Protein AF-A0A7J5XWQ3-F1 (afdb_monomer_lite)

Structure (mmCIF, N/CA/C/O backbone):
data_AF-A0A7J5XWQ3-F1
#
_entry.id   AF-A0A7J5XWQ3-F1
#
loop_
_atom_site.group_PDB
_atom_site.id
_atom_site.type_symbol
_atom_site.label_atom_id
_atom_site.label_alt_id
_atom_site.label_comp_id
_atom_site.label_asym_id
_atom_site.label_entity_id
_atom_site.label_seq_id
_atom_site.pdbx_PDB_ins_code
_atom_site.Cartn_x
_atom_site.Cartn_y
_atom_site.Cartn_z
_atom_site.occupancy
_atom_site.B_iso_or_equiv
_atom_site.auth_seq_id
_atom_site.auth_comp_id
_atom_site.auth_asym_id
_atom_site.auth_atom_id
_atom_site.pdbx_PDB_model_num
ATOM 1 N N . MET A 1 1 ? 15.529 -18.561 -17.606 1.00 47.56 1 MET A N 1
ATOM 2 C CA . MET A 1 1 ? 15.057 -17.155 -17.599 1.00 47.56 1 MET A CA 1
ATOM 3 C C . MET A 1 1 ? 16.230 -16.195 -17.374 1.00 47.56 1 MET A C 1
ATOM 5 O O . MET A 1 1 ? 16.588 -15.946 -16.232 1.00 47.56 1 MET A O 1
ATOM 9 N N . LYS A 1 2 ? 16.871 -15.687 -18.437 1.00 44.12 2 LYS A N 1
ATOM 10 C CA . LYS A 1 2 ? 17.982 -14.707 -18.340 1.00 44.12 2 LYS A CA 1
ATOM 11 C C . LYS A 1 2 ? 17.502 -13.256 -18.480 1.00 44.12 2 LYS A C 1
ATOM 13 O O . LYS A 1 2 ? 18.036 -12.377 -17.813 1.00 44.12 2 LYS A O 1
ATOM 18 N N . VAL A 1 3 ? 16.435 -13.048 -19.255 1.00 49.69 3 VAL A N 1
ATOM 19 C CA . VAL A 1 3 ? 15.806 -11.738 -19.489 1.00 49.69 3 VAL A CA 1
ATOM 20 C C . VAL A 1 3 ? 15.327 -11.111 -18.183 1.00 49.69 3 VAL A C 1
ATOM 22 O O . VAL A 1 3 ? 15.718 -9.996 -17.883 1.00 49.69 3 VAL A O 1
ATOM 25 N N . TRP A 1 4 ? 14.604 -11.854 -17.336 1.00 45.53 4 TRP A N 1
ATOM 26 C CA . TRP A 1 4 ? 14.169 -11.353 -16.027 1.00 45.53 4 TRP A CA 1
ATOM 27 C C . TRP A 1 4 ? 15.344 -10.924 -15.143 1.00 45.53 4 TRP A C 1
ATOM 29 O O . TRP A 1 4 ? 15.285 -9.873 -14.531 1.00 45.53 4 TRP A O 1
ATOM 39 N N . VAL A 1 5 ? 16.444 -11.680 -15.090 1.00 49.69 5 VAL A N 1
ATOM 40 C CA . VAL A 1 5 ? 17.614 -11.310 -14.269 1.00 49.69 5 VAL A CA 1
ATOM 41 C C . VAL A 1 5 ? 18.316 -10.059 -14.806 1.00 49.69 5 VAL A C 1
ATOM 43 O O . VAL A 1 5 ? 18.787 -9.246 -14.014 1.00 49.69 5 VAL A O 1
ATOM 46 N N . GLN A 1 6 ? 18.363 -9.874 -16.126 1.00 51.00 6 GLN A N 1
ATOM 47 C CA . GLN A 1 6 ? 18.891 -8.650 -16.734 1.00 51.00 6 GLN A CA 1
ATOM 48 C C . GLN A 1 6 ? 17.954 -7.459 -16.509 1.00 51.00 6 GLN A C 1
ATOM 50 O O . GLN A 1 6 ? 18.413 -6.413 -16.073 1.00 51.00 6 GLN A O 1
ATOM 55 N N . PHE A 1 7 ? 16.643 -7.649 -16.651 1.00 53.22 7 PHE A N 1
ATOM 56 C CA . PHE A 1 7 ? 15.620 -6.641 -16.364 1.00 53.22 7 PHE A CA 1
ATOM 57 C C . PHE A 1 7 ? 15.732 -6.103 -14.928 1.00 53.22 7 PHE A C 1
ATOM 59 O O . PHE A 1 7 ? 15.752 -4.901 -14.676 1.00 53.2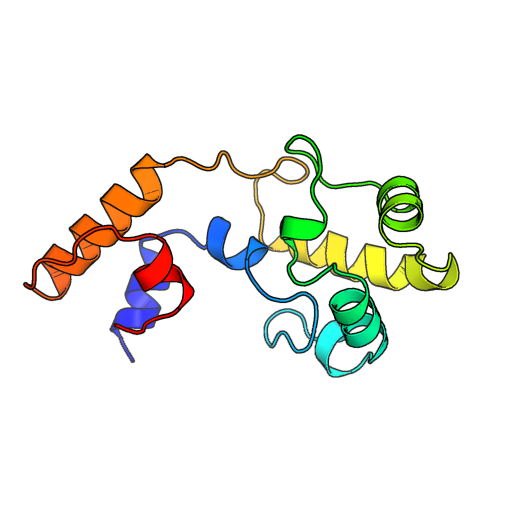2 7 PHE A O 1
ATOM 66 N N . ARG A 1 8 ? 15.929 -7.023 -13.981 1.00 53.44 8 ARG A N 1
ATOM 67 C CA . ARG A 1 8 ? 16.155 -6.753 -12.556 1.00 53.44 8 ARG A CA 1
ATOM 68 C C . ARG A 1 8 ? 17.425 -5.954 -12.267 1.00 53.44 8 ARG A C 1
ATOM 70 O O . ARG A 1 8 ? 17.452 -5.184 -11.312 1.00 53.44 8 ARG A O 1
ATOM 77 N N . ARG A 1 9 ? 18.480 -6.178 -13.055 1.00 52.12 9 ARG A N 1
ATOM 78 C CA . ARG A 1 9 ? 19.777 -5.501 -12.911 1.00 52.12 9 ARG A CA 1
ATOM 79 C C . ARG A 1 9 ? 19.788 -4.125 -13.574 1.00 52.12 9 ARG A C 1
ATOM 81 O O . ARG A 1 9 ? 20.445 -3.237 -13.047 1.00 52.12 9 ARG A O 1
ATOM 88 N N . SER A 1 10 ? 19.066 -3.951 -14.679 1.00 48.69 10 SER A N 1
ATOM 89 C CA . SER A 1 10 ? 19.098 -2.721 -15.476 1.00 48.69 10 SER A CA 1
ATOM 90 C C . SER A 1 10 ? 18.120 -1.641 -14.999 1.00 48.69 10 SER A C 1
ATOM 92 O O . SER A 1 10 ? 18.444 -0.466 -15.108 1.00 48.69 10 SER A O 1
ATOM 94 N N . PHE A 1 11 ? 16.957 -2.005 -14.439 1.00 52.22 11 PHE A N 1
ATOM 95 C CA . PHE A 1 11 ? 15.853 -1.048 -14.214 1.00 52.22 11 PHE A CA 1
ATOM 96 C C . PHE A 1 11 ? 15.519 -0.749 -12.756 1.00 52.22 11 PHE A C 1
ATOM 98 O O . PHE A 1 11 ? 14.529 -0.084 -12.474 1.00 52.22 11 PHE A O 1
ATOM 105 N N . GLY A 1 12 ? 16.338 -1.228 -11.817 1.00 53.72 12 GLY A N 1
ATOM 106 C CA . GLY A 1 12 ? 16.319 -0.752 -10.437 1.00 53.72 12 GLY A CA 1
ATOM 107 C C . GLY A 1 12 ? 14.935 -0.701 -9.788 1.00 53.72 12 GLY A C 1
ATOM 108 O O . GLY A 1 12 ? 14.620 0.337 -9.243 1.00 53.72 12 GLY A O 1
ATOM 109 N N . TYR A 1 13 ? 14.147 -1.781 -9.872 1.00 55.00 13 TYR A N 1
ATOM 110 C CA . TYR A 1 13 ? 13.092 -2.299 -8.968 1.00 55.00 13 TYR A CA 1
ATOM 111 C C . TYR A 1 13 ? 12.149 -1.414 -8.122 1.00 55.00 13 TYR A C 1
ATOM 113 O O . TYR A 1 13 ? 11.263 -1.965 -7.466 1.00 55.00 13 TYR A O 1
ATOM 121 N N . LYS A 1 14 ? 12.303 -0.098 -8.074 1.00 56.88 14 LYS A N 1
ATOM 122 C CA . LYS A 1 14 ? 11.713 0.754 -7.039 1.00 56.88 14 LYS A CA 1
ATOM 123 C C . LYS A 1 14 ? 10.214 0.926 -7.257 1.00 56.88 14 LYS A C 1
ATOM 125 O O . LYS A 1 14 ? 9.449 0.746 -6.314 1.00 56.88 14 LYS A O 1
ATOM 130 N N . ASP A 1 15 ? 9.804 1.128 -8.506 1.00 56.38 15 ASP A N 1
ATOM 131 C CA . ASP A 1 15 ? 8.392 1.320 -8.848 1.00 56.38 15 ASP A CA 1
ATOM 132 C C . ASP A 1 15 ? 7.607 0.005 -8.792 1.00 56.38 15 ASP A C 1
ATOM 134 O O . ASP A 1 15 ? 6.506 -0.052 -8.246 1.00 56.38 15 ASP A O 1
ATOM 138 N N . PHE A 1 16 ? 8.208 -1.100 -9.243 1.00 64.81 16 PHE A N 1
ATOM 139 C CA . PHE A 1 16 ? 7.561 -2.416 -9.205 1.00 64.81 16 PHE A CA 1
ATOM 140 C C . PHE A 1 16 ? 7.351 -2.948 -7.784 1.00 64.81 16 PHE A C 1
ATOM 142 O O . PHE A 1 16 ? 6.401 -3.692 -7.545 1.00 64.81 16 PHE A O 1
ATOM 149 N N . ALA A 1 17 ? 8.215 -2.584 -6.829 1.00 70.88 17 ALA A N 1
ATOM 150 C CA . ALA A 1 17 ? 8.040 -2.992 -5.439 1.00 70.88 17 ALA A CA 1
ATOM 151 C C . ALA A 1 17 ? 6.792 -2.349 -4.811 1.00 70.88 17 ALA A C 1
ATOM 153 O O . ALA A 1 17 ? 6.078 -3.015 -4.060 1.00 70.88 17 ALA A O 1
ATOM 154 N N . LEU A 1 18 ? 6.484 -1.096 -5.162 1.00 81.94 18 LEU A N 1
ATOM 155 C CA . LEU A 1 18 ? 5.283 -0.407 -4.682 1.00 81.94 18 LEU A CA 1
ATOM 156 C C . LEU A 1 18 ? 4.001 -0.922 -5.338 1.00 81.94 18 LEU A C 1
ATOM 158 O O . LEU A 1 18 ? 2.980 -1.020 -4.663 1.00 81.94 18 LEU A O 1
ATOM 162 N N . LEU A 1 19 ? 4.067 -1.308 -6.613 1.00 82.31 19 LEU A N 1
ATOM 163 C CA . LEU A 1 19 ? 2.945 -1.930 -7.325 1.00 82.31 19 LEU A CA 1
ATOM 164 C C . LEU A 1 19 ? 2.717 -3.397 -6.927 1.00 82.31 19 LEU A C 1
ATOM 166 O O . LEU A 1 19 ? 1.729 -4.012 -7.328 1.00 82.31 19 LEU A O 1
ATOM 170 N N . SER A 1 20 ? 3.623 -3.984 -6.141 1.00 84.75 20 SER A N 1
ATOM 171 C CA . SER A 1 20 ? 3.454 -5.351 -5.664 1.00 84.75 20 SER A CA 1
ATOM 172 C C . SER A 1 20 ? 2.292 -5.443 -4.662 1.00 84.75 20 SER A C 1
ATOM 174 O O . SER A 1 20 ? 2.054 -4.503 -3.893 1.00 84.75 20 SER A O 1
ATOM 176 N N . PRO A 1 21 ? 1.543 -6.561 -4.659 1.00 88.50 21 PRO A N 1
ATOM 177 C CA . PRO A 1 21 ? 0.348 -6.677 -3.839 1.00 88.50 21 PRO A CA 1
ATOM 178 C C . PRO A 1 21 ? 0.706 -6.690 -2.350 1.00 88.50 21 PRO A C 1
ATOM 180 O O . PRO A 1 21 ? 1.749 -7.222 -1.958 1.00 88.50 21 PRO A O 1
ATOM 183 N N . VAL A 1 22 ? -0.172 -6.150 -1.500 1.00 90.94 22 VAL A N 1
ATOM 184 C CA . VAL A 1 22 ? 0.006 -6.228 -0.036 1.00 90.94 22 VAL A CA 1
ATOM 185 C C . VAL A 1 22 ? -0.299 -7.633 0.502 1.00 90.94 22 VAL A C 1
ATOM 187 O O . VAL A 1 22 ? 0.149 -8.006 1.585 1.00 90.94 22 VAL A O 1
ATOM 190 N N . ALA A 1 23 ? -1.068 -8.414 -0.262 1.00 90.81 23 ALA A N 1
ATOM 191 C CA . ALA A 1 23 ? -1.567 -9.737 0.086 1.00 90.81 23 ALA A CA 1
ATOM 192 C C . ALA A 1 23 ? -0.965 -10.815 -0.833 1.00 90.81 23 ALA A C 1
ATOM 194 O O . ALA A 1 23 ? -0.719 -10.557 -2.010 1.00 90.81 23 ALA A O 1
ATOM 195 N N . SER A 1 24 ? -0.737 -12.033 -0.322 1.00 85.62 24 SER A N 1
ATOM 196 C CA . SER A 1 24 ? -0.170 -13.157 -1.098 1.00 85.62 24 SER A CA 1
ATOM 197 C C . SER A 1 24 ? 1.156 -12.851 -1.816 1.00 85.62 24 SER A C 1
ATOM 199 O O . SER A 1 24 ? 1.486 -13.465 -2.831 1.00 85.62 24 SER A O 1
ATOM 201 N N . ASN A 1 25 ? 1.953 -11.922 -1.294 1.00 85.31 25 ASN A N 1
ATOM 202 C CA . ASN A 1 25 ? 3.187 -11.489 -1.929 1.00 85.31 25 ASN A CA 1
ATOM 203 C C . ASN A 1 25 ? 4.361 -12.377 -1.504 1.00 85.31 25 ASN A C 1
ATOM 205 O O . ASN A 1 25 ? 4.700 -12.491 -0.326 1.00 85.31 25 ASN A O 1
ATOM 209 N N . HIS A 1 26 ? 5.018 -13.004 -2.478 1.00 83.88 26 HIS A N 1
ATOM 210 C CA . HIS A 1 26 ? 6.127 -13.921 -2.219 1.00 83.88 26 HIS A CA 1
ATOM 211 C C . HIS A 1 26 ? 7.397 -13.228 -1.694 1.00 83.88 26 HIS A C 1
ATOM 213 O O . HIS A 1 26 ? 8.230 -13.890 -1.076 1.00 83.88 26 HIS A O 1
ATOM 219 N N . LEU A 1 27 ? 7.555 -11.921 -1.928 1.00 82.56 27 LEU A N 1
ATOM 220 C CA . LEU A 1 27 ? 8.654 -11.107 -1.395 1.00 82.56 27 LEU A CA 1
ATOM 221 C C . LEU A 1 27 ? 8.334 -10.536 -0.008 1.00 82.56 27 LEU A C 1
ATOM 223 O O . LEU A 1 27 ? 9.251 -10.154 0.715 1.00 82.56 27 LEU A O 1
ATOM 227 N N . PHE A 1 28 ? 7.058 -10.517 0.380 1.00 88.62 28 PHE A N 1
ATOM 228 C CA . PHE A 1 28 ? 6.592 -10.094 1.697 1.00 88.62 28 PHE A CA 1
ATOM 229 C C . PHE A 1 28 ? 5.932 -11.274 2.422 1.00 88.62 28 PHE A C 1
ATOM 231 O O . PHE A 1 28 ? 4.709 -11.392 2.514 1.00 88.62 28 PHE A O 1
ATOM 238 N N . VAL A 1 29 ? 6.782 -12.155 2.961 1.00 88.25 29 VAL A N 1
ATOM 239 C CA . VAL A 1 29 ? 6.407 -13.414 3.636 1.00 88.25 29 VAL A CA 1
ATOM 240 C C . VAL A 1 29 ? 5.254 -13.278 4.648 1.00 88.25 29 VAL A C 1
ATOM 242 O O . VAL A 1 29 ? 4.390 -14.158 4.630 1.00 88.25 29 VAL A O 1
ATOM 245 N N . PRO A 1 30 ? 5.149 -12.210 5.474 1.00 90.12 30 PRO A N 1
ATOM 246 C CA . PRO A 1 30 ? 4.018 -12.052 6.393 1.00 90.12 30 PRO A CA 1
ATOM 247 C C . PRO A 1 30 ? 2.644 -12.139 5.711 1.00 90.12 30 PRO A C 1
ATOM 249 O O . PRO A 1 30 ? 1.738 -12.775 6.247 1.00 90.12 30 PRO A O 1
ATOM 252 N N . SER A 1 31 ? 2.504 -11.616 4.488 1.00 89.19 31 SER A N 1
ATOM 253 C CA . SER A 1 31 ? 1.237 -11.645 3.738 1.00 89.19 31 SER A CA 1
ATOM 254 C C . SER A 1 31 ? 0.772 -13.023 3.275 1.00 89.19 31 SER A C 1
ATOM 256 O O . SER A 1 31 ? -0.367 -13.166 2.830 1.00 89.19 31 SER A O 1
ATOM 258 N N . ARG A 1 32 ? 1.634 -14.043 3.357 1.00 87.06 32 ARG A N 1
ATOM 259 C CA . ARG A 1 32 ? 1.291 -15.426 2.997 1.00 87.06 32 ARG A CA 1
ATOM 260 C C . ARG A 1 32 ? 0.701 -16.214 4.157 1.00 87.06 32 ARG A C 1
ATOM 262 O O . ARG A 1 32 ? -0.009 -17.186 3.925 1.00 87.06 32 ARG A O 1
ATOM 269 N N . HIS A 1 33 ? 1.031 -15.827 5.383 1.00 86.81 33 HIS A N 1
ATOM 270 C CA . HIS A 1 33 ? 0.618 -16.541 6.591 1.00 86.81 33 HIS A CA 1
ATOM 271 C C . HIS A 1 33 ? -0.519 -15.832 7.320 1.00 86.81 33 HIS A C 1
ATOM 273 O O . HIS A 1 33 ? -1.274 -16.465 8.052 1.00 86.81 33 HIS A O 1
ATOM 279 N N . ASP A 1 34 ? -0.649 -14.526 7.111 1.00 90.94 34 ASP A N 1
ATOM 280 C CA . ASP A 1 34 ? -1.602 -13.694 7.817 1.00 90.94 34 ASP A CA 1
ATOM 281 C C . ASP A 1 34 ? -2.736 -13.258 6.884 1.00 90.94 34 ASP A C 1
ATOM 283 O O . ASP A 1 34 ? -2.583 -12.378 6.032 1.00 90.94 34 ASP A O 1
ATOM 287 N N . SER A 1 35 ? -3.896 -13.896 7.057 1.00 92.31 35 SER A N 1
ATOM 288 C CA . SER A 1 35 ? -5.104 -13.612 6.273 1.00 92.31 35 SER A CA 1
ATOM 289 C C . SER A 1 35 ? -5.596 -12.172 6.427 1.00 92.31 35 SER A C 1
ATOM 291 O O . SER A 1 35 ? -6.296 -11.678 5.547 1.00 92.31 35 SER A O 1
ATOM 293 N N . THR A 1 36 ? -5.162 -11.441 7.457 1.00 94.69 36 THR A N 1
ATOM 294 C CA . THR A 1 36 ? -5.504 -10.026 7.613 1.00 94.69 36 THR A CA 1
ATOM 295 C C . THR A 1 36 ? -5.004 -9.168 6.448 1.00 94.69 36 THR A C 1
ATOM 297 O O . THR A 1 36 ? -5.642 -8.173 6.114 1.00 94.69 36 THR A O 1
ATOM 300 N N . PHE A 1 37 ? -3.922 -9.548 5.758 1.00 94.75 37 PHE A N 1
ATOM 301 C CA . PHE A 1 37 ? -3.516 -8.832 4.542 1.00 94.75 37 PHE A CA 1
ATOM 302 C C . PHE A 1 37 ? -4.500 -9.048 3.378 1.00 94.75 37 PHE A C 1
ATOM 304 O O . PHE A 1 37 ? -4.664 -8.155 2.551 1.00 94.75 37 PHE A O 1
ATOM 311 N N . GLN A 1 38 ? -5.237 -10.166 3.347 1.00 94.88 38 GLN A N 1
ATOM 312 C CA . GLN A 1 38 ? -6.370 -10.336 2.424 1.00 94.88 38 GLN A CA 1
ATOM 313 C C . GLN A 1 38 ? -7.534 -9.415 2.792 1.00 94.88 38 GLN A C 1
ATOM 315 O O . GLN A 1 38 ? -8.212 -8.886 1.913 1.00 94.88 38 GLN A O 1
ATOM 320 N N . ASP A 1 39 ? -7.761 -9.173 4.083 1.00 95.12 39 ASP A N 1
ATOM 321 C CA . ASP A 1 39 ? -8.763 -8.200 4.531 1.00 95.12 39 ASP A CA 1
ATOM 322 C C . ASP A 1 39 ? -8.383 -6.781 4.114 1.00 95.12 39 ASP A C 1
ATOM 324 O O . ASP A 1 39 ? -9.242 -6.019 3.679 1.00 95.12 39 ASP A O 1
ATOM 328 N N . TRP A 1 40 ? -7.097 -6.437 4.200 1.00 96.50 40 TRP A N 1
ATOM 329 C CA . TRP A 1 40 ? -6.573 -5.159 3.714 1.00 96.50 40 TRP A CA 1
ATOM 330 C C . TRP A 1 40 ? -6.800 -5.000 2.211 1.00 96.50 40 TRP A C 1
ATOM 332 O O . TRP A 1 40 ? -7.328 -3.971 1.792 1.00 96.50 40 TRP A O 1
ATOM 342 N N . HIS A 1 41 ? -6.511 -6.043 1.427 1.00 94.56 41 HIS A N 1
ATOM 343 C CA . HIS A 1 41 ? -6.804 -6.071 -0.005 1.00 94.56 41 HIS A CA 1
ATOM 344 C C . HIS A 1 41 ? -8.295 -5.843 -0.285 1.00 94.56 41 HIS A C 1
ATOM 346 O O . HIS A 1 41 ? -8.655 -4.981 -1.082 1.00 94.56 41 HIS A O 1
ATOM 352 N N . ARG A 1 42 ? -9.184 -6.545 0.432 1.00 94.62 42 ARG A N 1
ATOM 353 C CA . ARG A 1 42 ? -10.645 -6.361 0.324 1.00 94.62 42 ARG A CA 1
ATOM 354 C C . ARG A 1 42 ? -11.122 -4.967 0.740 1.00 94.62 42 ARG A C 1
ATOM 356 O O . ARG A 1 42 ? -12.148 -4.511 0.249 1.00 94.62 42 ARG A O 1
ATOM 363 N N . LYS A 1 43 ? -10.390 -4.293 1.629 1.00 95.00 43 LYS A N 1
ATOM 364 C CA . LYS A 1 43 ? -10.651 -2.913 2.067 1.00 95.00 43 LYS A CA 1
ATOM 365 C C . LYS A 1 43 ? -10.087 -1.852 1.116 1.00 95.00 43 LYS A C 1
ATOM 367 O O . LYS A 1 43 ? -10.287 -0.670 1.374 1.00 95.00 43 LYS A O 1
ATOM 372 N N . GLY A 1 44 ? -9.412 -2.251 0.037 1.00 93.94 44 GLY A N 1
ATOM 373 C CA . GLY A 1 44 ? -8.867 -1.342 -0.974 1.00 93.94 44 GLY A CA 1
ATOM 374 C C . GLY A 1 44 ? -7.381 -1.018 -0.816 1.00 93.94 44 GLY A C 1
ATOM 375 O O . GLY A 1 44 ? -6.862 -0.227 -1.592 1.00 93.94 44 GLY A O 1
ATOM 376 N N . ILE A 1 45 ? -6.677 -1.634 0.140 1.00 95.94 45 ILE A N 1
ATOM 377 C CA . ILE A 1 45 ? -5.208 -1.597 0.197 1.00 95.94 45 ILE A CA 1
ATOM 378 C C . ILE A 1 45 ? -4.711 -2.768 -0.646 1.00 95.94 45 ILE A C 1
ATOM 380 O O . ILE A 1 45 ? -4.410 -3.836 -0.123 1.00 95.94 45 ILE A O 1
ATOM 3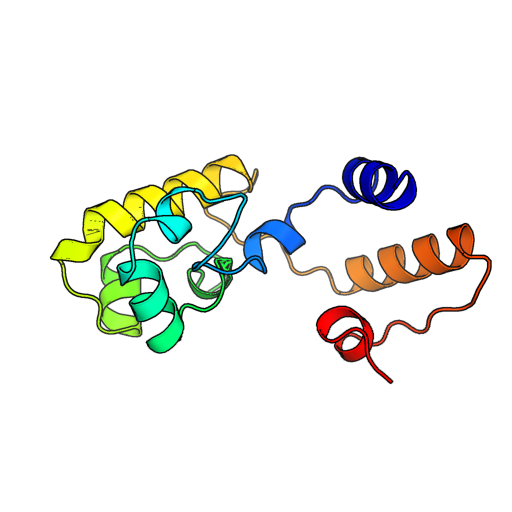84 N N . SER A 1 46 ? -4.721 -2.616 -1.964 1.00 91.50 46 SER A N 1
ATOM 385 C CA . SER A 1 46 ? -4.383 -3.700 -2.887 1.00 91.50 46 SER A CA 1
ATOM 386 C C . SER A 1 46 ? -2.871 -3.861 -3.056 1.00 91.50 46 SER A C 1
ATOM 388 O O . SER A 1 46 ? -2.359 -4.983 -3.098 1.00 91.50 46 SER A O 1
ATOM 390 N N . GLN A 1 47 ? -2.151 -2.740 -3.068 1.00 91.88 47 GLN A N 1
ATOM 391 C CA . GLN A 1 47 ? -0.717 -2.632 -3.322 1.00 91.88 47 GLN A CA 1
ATOM 392 C C . GLN A 1 47 ? -0.033 -1.784 -2.244 1.00 91.88 47 GLN A C 1
ATOM 394 O O . GLN A 1 47 ? -0.674 -0.999 -1.543 1.00 91.88 47 GLN A O 1
ATOM 399 N N . PHE A 1 48 ? 1.293 -1.888 -2.119 1.00 91.56 48 PHE A N 1
ATOM 400 C CA . PHE A 1 48 ? 2.043 -1.033 -1.186 1.00 91.56 48 PHE A CA 1
ATOM 401 C C . PHE A 1 48 ? 1.986 0.455 -1.559 1.00 91.56 48 PHE A C 1
ATOM 403 O O . PHE A 1 48 ? 2.093 1.305 -0.675 1.00 91.56 48 PHE A O 1
ATOM 410 N N . LYS A 1 49 ? 1.759 0.779 -2.837 1.00 89.94 49 LYS A N 1
ATOM 411 C CA . LYS A 1 49 ? 1.486 2.140 -3.314 1.00 89.94 49 LYS A CA 1
ATOM 412 C C . LYS A 1 49 ? 0.254 2.759 -2.644 1.00 89.94 49 LYS A C 1
ATOM 414 O O . LYS A 1 49 ? 0.279 3.936 -2.299 1.00 89.94 49 LYS A O 1
ATOM 419 N N . ASP A 1 50 ? -0.772 1.960 -2.346 1.00 93.81 50 ASP A N 1
ATOM 420 C CA . ASP A 1 50 ? -2.009 2.431 -1.703 1.00 93.81 50 ASP A CA 1
ATOM 421 C C . ASP A 1 50 ? -1.789 2.913 -0.256 1.00 93.81 50 ASP A C 1
ATOM 423 O O . ASP A 1 50 ? -2.692 3.502 0.352 1.00 93.81 50 ASP A O 1
ATOM 427 N N . MET A 1 51 ? -0.590 2.674 0.297 1.00 95.25 51 MET A N 1
ATOM 428 C CA . MET A 1 51 ? -0.139 3.151 1.605 1.00 95.25 51 MET A CA 1
ATOM 429 C C . MET A 1 51 ? 0.520 4.545 1.556 1.00 95.25 51 MET A C 1
ATOM 431 O O . MET A 1 51 ? 0.958 5.042 2.594 1.00 95.25 51 MET A O 1
ATOM 435 N N . PHE A 1 52 ? 0.573 5.197 0.390 1.00 93.38 52 PHE A N 1
ATOM 436 C CA . PHE A 1 52 ? 1.060 6.569 0.225 1.00 93.38 52 PHE A CA 1
ATOM 437 C C . PHE A 1 52 ? -0.095 7.563 0.034 1.00 93.38 52 PHE A C 1
ATOM 439 O O . PHE A 1 52 ? -1.155 7.242 -0.506 1.00 93.38 52 PHE A O 1
ATOM 446 N N . THR A 1 53 ? 0.102 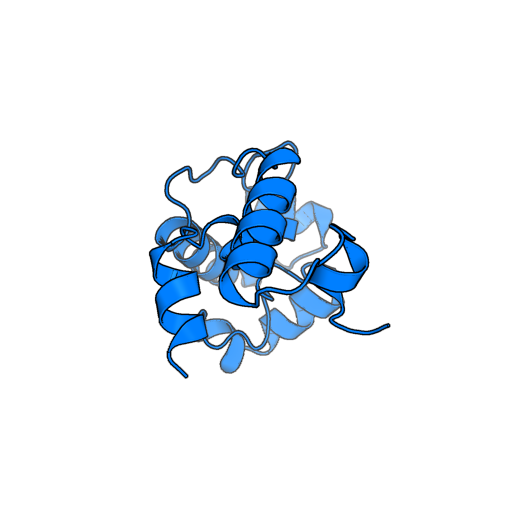8.790 0.508 1.00 92.19 53 THR A N 1
ATOM 447 C CA . THR A 1 53 ? -0.787 9.930 0.270 1.00 92.19 53 THR A CA 1
ATOM 448 C C . THR A 1 53 ? 0.053 11.179 0.043 1.00 92.19 53 THR A C 1
ATOM 450 O O . THR A 1 53 ? 1.023 11.408 0.767 1.00 92.19 53 THR A O 1
ATOM 453 N N . ASN A 1 54 ? -0.285 11.981 -0.970 1.00 88.38 54 ASN A N 1
ATOM 454 C CA . ASN A 1 54 ? 0.457 13.198 -1.326 1.00 88.38 54 ASN A CA 1
ATOM 455 C C . ASN A 1 54 ? 1.986 12.966 -1.396 1.00 88.38 54 ASN A C 1
ATOM 457 O O . ASN A 1 54 ? 2.768 13.719 -0.810 1.00 88.38 54 ASN A O 1
ATOM 461 N N . GLY A 1 55 ? 2.403 11.860 -2.024 1.00 87.38 55 GLY A N 1
ATOM 462 C CA . GLY A 1 55 ? 3.810 11.485 -2.187 1.00 87.38 55 GLY A CA 1
ATOM 463 C C . GLY A 1 55 ? 4.542 11.069 -0.904 1.00 87.38 55 GLY A C 1
ATOM 464 O O . GLY A 1 55 ? 5.768 10.998 -0.903 1.00 87.38 55 GLY A O 1
ATOM 465 N N . ASN A 1 56 ? 3.843 10.811 0.205 1.00 92.50 56 ASN A N 1
ATOM 466 C CA . ASN A 1 56 ? 4.446 10.386 1.472 1.00 92.50 56 ASN A CA 1
ATOM 467 C C . ASN A 1 56 ? 3.755 9.145 2.040 1.00 92.50 56 ASN A C 1
ATOM 469 O O . ASN A 1 56 ? 2.542 8.980 1.923 1.00 92.50 56 ASN A O 1
ATOM 473 N N . PHE A 1 57 ? 4.524 8.277 2.693 1.00 94.88 57 PHE A N 1
ATOM 474 C CA . PHE A 1 57 ? 3.989 7.091 3.355 1.00 94.88 57 PHE A CA 1
ATOM 475 C C . PHE A 1 57 ? 3.079 7.487 4.525 1.00 94.88 57 PHE A C 1
ATOM 477 O O . PHE A 1 57 ? 3.506 8.218 5.423 1.00 94.88 57 PHE A O 1
ATOM 484 N N . MET A 1 58 ? 1.839 6.993 4.528 1.00 96.88 58 MET A N 1
ATOM 485 C CA . MET A 1 58 ? 0.843 7.307 5.555 1.00 96.88 58 MET A CA 1
ATOM 486 C C . MET A 1 58 ? 1.271 6.802 6.937 1.00 96.88 58 MET A C 1
ATOM 488 O O . MET A 1 58 ? 1.865 5.730 7.067 1.00 96.88 58 MET A O 1
ATOM 492 N N . SER A 1 59 ? 0.920 7.549 7.988 1.00 97.44 59 SER A N 1
ATOM 493 C CA . SER A 1 59 ? 0.966 7.039 9.361 1.00 97.44 59 SER A CA 1
ATOM 494 C C . SER A 1 59 ? -0.088 5.944 9.570 1.00 97.44 59 SER A C 1
ATOM 496 O O . SER A 1 59 ? -1.018 5.794 8.774 1.00 9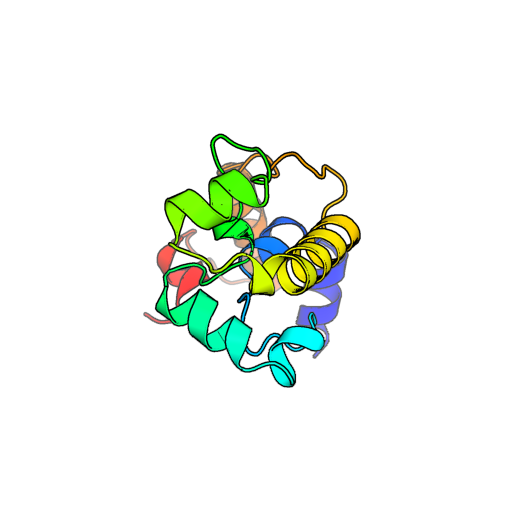7.44 59 SER A O 1
ATOM 498 N N . PHE A 1 60 ? 0.022 5.182 10.663 1.00 97.50 60 PHE A N 1
ATOM 499 C CA . PHE A 1 60 ? -1.005 4.190 10.981 1.00 97.50 60 PHE A CA 1
ATOM 500 C C . PHE A 1 60 ? -2.372 4.842 11.203 1.00 97.50 60 PHE A C 1
ATOM 502 O O . PHE A 1 60 ? -3.356 4.320 10.697 1.00 97.50 60 PHE A O 1
ATOM 509 N N . ASP A 1 61 ? -2.435 5.985 11.892 1.00 97.44 61 ASP A N 1
ATOM 510 C CA . ASP A 1 61 ? -3.699 6.685 12.144 1.00 97.44 61 ASP A CA 1
ATOM 511 C C . ASP A 1 61 ? -4.357 7.141 10.834 1.00 97.44 61 ASP A C 1
ATOM 513 O O . ASP A 1 61 ? -5.539 6.885 10.626 1.00 97.44 61 ASP A O 1
ATOM 517 N N . GLN A 1 62 ? -3.576 7.698 9.900 1.00 97.62 62 GLN A N 1
ATOM 518 C CA . GLN A 1 62 ? -4.065 8.091 8.572 1.00 97.62 62 GLN A CA 1
ATOM 519 C C . GLN A 1 62 ? -4.573 6.890 7.765 1.00 97.62 62 GLN A C 1
ATOM 521 O O . GLN A 1 62 ? -5.642 6.942 7.158 1.00 97.62 62 GLN A O 1
ATOM 526 N N . LEU A 1 63 ? -3.819 5.786 7.763 1.00 96.88 63 LEU A N 1
ATOM 527 C CA . LEU A 1 63 ? -4.207 4.560 7.067 1.00 96.88 63 LEU A CA 1
ATOM 528 C C . LEU A 1 63 ? -5.459 3.928 7.699 1.00 96.88 63 LEU A C 1
ATOM 530 O O . LEU A 1 63 ? -6.337 3.422 6.999 1.00 96.88 63 LEU A O 1
ATOM 534 N N . SER A 1 64 ? -5.537 3.971 9.029 1.00 96.88 64 SER A N 1
ATOM 535 C CA . SER A 1 64 ? -6.646 3.467 9.831 1.00 96.88 64 SER A CA 1
ATOM 536 C C . SER A 1 64 ? -7.925 4.244 9.573 1.00 96.88 64 SER A C 1
ATOM 538 O O . SER A 1 64 ? -8.970 3.621 9.409 1.00 96.88 64 SER A O 1
ATOM 540 N N . GLU A 1 65 ? -7.847 5.570 9.517 1.00 97.25 65 GLU A N 1
ATOM 541 C CA . GLU A 1 65 ? -8.970 6.446 9.189 1.00 97.25 65 GLU A CA 1
ATOM 542 C C . GLU A 1 65 ? -9.438 6.219 7.745 1.00 97.25 65 GLU A C 1
ATOM 544 O O . GLU A 1 65 ? -10.624 5.999 7.508 1.00 97.25 65 GLU A O 1
ATOM 549 N N . LYS A 1 66 ? -8.502 6.159 6.787 1.00 97.31 66 LYS A N 1
ATOM 550 C CA . LYS A 1 66 ? -8.808 6.010 5.356 1.00 97.31 66 LYS A CA 1
ATOM 551 C C . LYS A 1 66 ? -9.462 4.671 4.999 1.00 97.31 66 LYS A C 1
ATOM 553 O O . LYS A 1 66 ? -10.402 4.646 4.211 1.00 97.31 66 LYS A O 1
ATOM 558 N N . TYR A 1 67 ? -8.969 3.560 5.551 1.00 96.62 67 TYR A N 1
ATOM 559 C CA . TYR A 1 67 ? -9.420 2.204 5.187 1.00 96.62 67 TYR A CA 1
ATOM 560 C C . TYR A 1 67 ? -10.213 1.499 6.299 1.00 96.62 67 TYR A C 1
ATOM 562 O O . TYR A 1 67 ? -10.511 0.301 6.204 1.00 96.62 67 TYR A O 1
ATOM 570 N N . ASN A 1 68 ? -10.559 2.230 7.364 1.00 96.38 68 ASN A N 1
ATOM 571 C CA . ASN A 1 68 ? -11.255 1.714 8.541 1.00 96.38 68 ASN A CA 1
ATOM 572 C C . ASN A 1 68 ? -10.555 0.456 9.103 1.00 96.38 68 ASN A C 1
ATOM 574 O O . ASN A 1 68 ? -11.129 -0.644 9.136 1.00 96.38 68 ASN A O 1
ATOM 578 N N . LEU A 1 69 ? -9.266 0.593 9.439 1.00 95.56 69 LEU A N 1
ATOM 579 C CA . LEU A 1 69 ? -8.470 -0.496 10.013 1.00 95.56 69 LEU A CA 1
ATOM 580 C C . LEU A 1 69 ? -8.621 -0.534 11.544 1.00 95.56 69 LEU A C 1
ATOM 582 O O . LEU A 1 69 ? -8.540 0.496 12.202 1.00 95.56 69 LEU A O 1
ATOM 586 N N . PRO A 1 70 ? -8.783 -1.716 12.155 1.00 95.88 70 PRO A N 1
ATOM 587 C CA . PRO A 1 70 ? -8.721 -1.854 13.606 1.00 95.88 70 PRO A CA 1
ATOM 588 C C . PRO A 1 70 ? -7.329 -1.529 14.167 1.00 95.88 70 PRO A C 1
ATOM 590 O O . PRO A 1 70 ? -6.314 -1.905 13.581 1.00 95.88 70 PRO A O 1
ATOM 593 N N . LYS A 1 71 ? -7.258 -0.958 15.379 1.00 94.94 71 LYS A N 1
ATOM 594 C CA . LYS A 1 71 ? -5.980 -0.688 16.079 1.00 94.94 71 LYS A CA 1
ATOM 595 C C . LYS A 1 71 ? -5.117 -1.938 16.301 1.00 94.94 71 LYS A C 1
ATOM 597 O O . LYS A 1 71 ? -3.893 -1.844 16.352 1.00 94.94 71 LYS A O 1
ATOM 602 N N . THR A 1 72 ? -5.731 -3.120 16.369 1.00 96.00 72 THR A N 1
ATOM 603 C CA . THR A 1 72 ? -5.034 -4.418 16.460 1.00 96.00 72 THR A CA 1
ATOM 604 C C . THR A 1 72 ? -4.145 -4.710 15.244 1.00 96.00 72 THR A C 1
ATOM 606 O O . THR A 1 72 ? -3.284 -5.588 15.297 1.00 96.00 72 THR A O 1
ATOM 609 N N . HIS A 1 73 ? -4.308 -3.968 14.145 1.00 96.50 73 HIS A N 1
ATOM 610 C CA . HIS A 1 73 ? -3.500 -4.100 12.937 1.00 96.50 73 HIS A CA 1
ATOM 611 C C . HIS A 1 73 ? -2.186 -3.300 12.982 1.00 96.50 73 HIS A C 1
ATOM 613 O O . HIS A 1 73 ? -1.398 -3.397 12.041 1.00 96.50 73 HIS A O 1
ATOM 619 N N . LEU A 1 74 ? -1.898 -2.562 14.064 1.00 97.00 74 LEU A N 1
ATOM 620 C CA . LEU A 1 74 ? -0.685 -1.743 14.187 1.00 97.00 74 LEU A CA 1
ATOM 621 C C . LEU A 1 74 ? 0.602 -2.541 13.920 1.00 97.00 74 LEU A C 1
ATOM 623 O O . LEU A 1 74 ? 1.486 -2.080 13.201 1.00 97.00 74 LEU A O 1
ATOM 627 N N . PHE A 1 75 ? 0.702 -3.766 14.440 1.00 96.75 75 PHE A N 1
ATOM 628 C CA . PHE A 1 75 ? 1.878 -4.608 14.209 1.00 96.75 75 PHE A CA 1
ATOM 629 C C . PHE A 1 75 ? 2.063 -4.966 12.723 1.00 96.75 75 PHE A C 1
ATOM 631 O O . PHE A 1 75 ? 3.174 -4.897 12.201 1.00 96.75 75 PHE A O 1
ATOM 638 N N . ARG A 1 76 ? 0.970 -5.263 12.012 1.00 96.25 76 ARG A N 1
ATOM 639 C CA . ARG A 1 76 ? 0.977 -5.572 10.569 1.00 96.25 76 ARG A CA 1
ATOM 640 C C . ARG A 1 76 ? 1.377 -4.365 9.735 1.00 96.25 76 ARG A C 1
ATOM 642 O O . ARG A 1 76 ? 2.145 -4.487 8.785 1.00 96.25 76 ARG A O 1
ATOM 649 N N . TYR A 1 77 ? 0.927 -3.182 10.145 1.00 97.31 77 TYR A N 1
ATOM 650 C CA . TYR A 1 77 ? 1.398 -1.925 9.576 1.00 97.31 77 TYR A CA 1
ATOM 651 C C . TYR A 1 77 ? 2.908 -1.752 9.742 1.00 97.31 77 TYR A C 1
ATOM 653 O O . TYR A 1 77 ? 3.581 -1.396 8.778 1.00 97.31 77 TYR A O 1
ATOM 661 N N . LEU A 1 78 ? 3.472 -2.062 10.913 1.00 97.19 78 LEU A N 1
ATOM 662 C CA . LEU A 1 78 ? 4.922 -1.996 11.109 1.00 97.19 78 LEU A CA 1
ATOM 663 C C . LEU A 1 78 ? 5.672 -2.993 10.214 1.00 97.19 78 LEU A C 1
ATOM 665 O O . LEU A 1 78 ? 6.721 -2.637 9.677 1.00 97.19 78 LEU A O 1
ATOM 669 N N . GLN A 1 79 ? 5.128 -4.197 9.999 1.00 96.19 79 GLN A N 1
ATOM 670 C CA . GLN A 1 79 ? 5.694 -5.179 9.065 1.00 96.19 79 GLN A CA 1
ATOM 671 C C . GLN A 1 79 ? 5.703 -4.651 7.624 1.00 96.19 79 GLN A C 1
ATOM 673 O O . GLN A 1 79 ? 6.750 -4.660 6.977 1.00 96.19 79 GLN A O 1
ATOM 678 N N . ALA A 1 80 ? 4.563 -4.148 7.140 1.00 95.12 80 ALA A N 1
ATOM 679 C CA . ALA A 1 80 ? 4.438 -3.576 5.800 1.00 95.12 80 ALA A CA 1
ATOM 680 C C . ALA A 1 80 ? 5.357 -2.356 5.621 1.00 95.12 80 ALA A C 1
ATOM 682 O O . ALA A 1 80 ? 6.114 -2.278 4.657 1.00 95.12 80 ALA A O 1
ATOM 683 N N . ARG A 1 81 ? 5.382 -1.443 6.598 1.00 95.50 81 ARG A N 1
ATOM 684 C CA . ARG A 1 81 ? 6.268 -0.272 6.601 1.00 95.50 81 ARG A CA 1
ATOM 685 C C . ARG A 1 81 ? 7.742 -0.666 6.568 1.00 95.50 81 ARG A C 1
ATOM 687 O O . ARG A 1 81 ? 8.525 -0.046 5.855 1.00 95.50 81 ARG A O 1
ATOM 694 N N . HIS A 1 82 ? 8.138 -1.670 7.349 1.00 94.31 82 HIS A N 1
ATOM 695 C CA . HIS A 1 82 ? 9.515 -2.158 7.357 1.00 94.31 82 HIS A CA 1
ATOM 696 C C . HIS A 1 82 ? 9.909 -2.745 5.999 1.00 94.31 82 HIS A C 1
ATOM 698 O O . HIS A 1 82 ? 10.999 -2.454 5.512 1.00 94.31 82 HIS A O 1
ATOM 704 N N . TYR A 1 83 ? 9.011 -3.517 5.382 1.00 91.75 83 TYR A N 1
ATOM 705 C CA . TYR A 1 83 ? 9.208 -4.052 4.040 1.00 91.75 83 TYR A CA 1
ATOM 706 C C . TYR A 1 83 ? 9.361 -2.939 2.998 1.00 91.75 83 TYR A C 1
ATOM 708 O O . TYR A 1 83 ? 10.358 -2.909 2.286 1.00 91.75 83 TYR A O 1
ATOM 716 N N . VAL A 1 84 ? 8.445 -1.966 2.959 1.00 90.62 84 VAL A N 1
ATOM 717 C CA . VAL A 1 84 ? 8.541 -0.837 2.018 1.00 90.62 84 VAL A CA 1
ATOM 718 C C . VAL A 1 84 ? 9.844 -0.064 2.226 1.00 90.62 84 VAL A C 1
ATOM 720 O O . VAL A 1 84 ? 10.530 0.256 1.261 1.00 90.62 84 VAL A O 1
ATOM 723 N N . ARG A 1 85 ? 10.257 0.164 3.478 1.00 90.81 85 ARG A N 1
ATOM 724 C CA . ARG A 1 85 ? 11.537 0.817 3.786 1.00 90.81 85 ARG A CA 1
ATOM 725 C C . ARG A 1 85 ? 12.754 0.026 3.290 1.00 90.81 85 ARG A C 1
ATOM 727 O O . ARG A 1 85 ? 13.765 0.639 2.973 1.00 90.81 85 ARG A O 1
ATOM 734 N N . SER A 1 86 ? 12.705 -1.307 3.268 1.00 87.44 86 SER A N 1
ATOM 735 C CA . SER A 1 86 ? 13.849 -2.119 2.827 1.00 87.44 86 SER A CA 1
ATOM 736 C C . SER A 1 86 ? 14.001 -2.157 1.307 1.00 87.44 86 SER A C 1
ATOM 738 O O . SER A 1 86 ? 15.115 -2.318 0.815 1.00 87.44 86 SER A O 1
ATOM 740 N N . VAL A 1 87 ? 12.902 -1.981 0.569 1.00 81.88 87 VAL A N 1
ATOM 741 C CA . VAL A 1 87 ? 12.896 -1.980 -0.903 1.00 81.88 87 VAL A CA 1
ATOM 742 C C . VAL A 1 87 ? 12.963 -0.574 -1.504 1.00 81.88 87 VAL A C 1
ATOM 744 O O . VAL A 1 87 ? 13.387 -0.433 -2.650 1.00 81.88 87 VAL A O 1
ATOM 747 N N . LEU A 1 88 ? 12.583 0.463 -0.745 1.00 82.31 88 LEU A N 1
ATOM 748 C CA . LEU A 1 88 ? 12.508 1.845 -1.213 1.00 82.31 88 LEU A CA 1
ATOM 749 C C . LEU A 1 88 ? 13.613 2.729 -0.598 1.00 82.31 88 LEU A C 1
ATOM 751 O O . LEU A 1 88 ? 13.522 3.101 0.573 1.00 82.31 88 LEU A O 1
ATOM 755 N N . PRO A 1 89 ? 14.625 3.153 -1.380 1.00 77.69 89 PRO A N 1
ATOM 756 C CA . PRO A 1 89 ? 15.733 3.966 -0.867 1.00 77.69 89 PRO A CA 1
ATOM 757 C C . PRO A 1 89 ? 15.329 5.374 -0.415 1.00 77.69 89 PRO A C 1
ATOM 759 O O . PRO A 1 89 ? 15.977 5.944 0.454 1.00 77.69 89 PRO A O 1
ATOM 762 N N . CYS A 1 90 ? 14.277 5.944 -1.012 1.00 77.94 90 CYS A N 1
ATOM 763 C CA . CYS A 1 90 ? 13.790 7.298 -0.730 1.00 77.94 90 CYS A CA 1
ATOM 764 C C . CYS A 1 90 ? 12.664 7.342 0.314 1.00 77.94 90 CYS A C 1
ATOM 766 O O . CYS A 1 90 ? 12.033 8.384 0.494 1.00 77.94 90 CYS A O 1
ATOM 768 N N . PHE A 1 91 ? 12.413 6.234 1.021 1.00 82.75 91 PHE A N 1
ATOM 769 C CA . PHE A 1 91 ? 11.418 6.185 2.090 1.00 82.75 91 PHE A CA 1
ATOM 770 C C . PHE A 1 91 ? 11.649 7.319 3.117 1.00 82.75 91 PHE A C 1
ATOM 772 O O . PHE A 1 91 ? 12.781 7.495 3.572 1.00 82.75 91 PHE A O 1
ATOM 779 N N . PRO A 1 92 ? 10.609 8.070 3.540 1.00 89.31 92 PRO A N 1
ATOM 780 C CA . PRO A 1 92 ? 9.174 7.808 3.373 1.00 89.31 92 PRO A CA 1
ATOM 781 C C . PRO A 1 92 ? 8.524 8.437 2.132 1.00 89.31 92 PRO A C 1
ATOM 783 O O . PRO A 1 92 ? 7.300 8.390 2.025 1.00 89.31 92 PRO A O 1
ATOM 786 N N . LYS A 1 93 ? 9.294 9.036 1.222 1.00 87.69 93 LYS A N 1
ATOM 787 C CA . LYS A 1 93 ? 8.743 9.665 0.018 1.00 87.69 93 LYS A CA 1
ATOM 788 C C . LYS A 1 93 ? 8.453 8.622 -1.054 1.00 87.69 93 LYS A C 1
ATOM 790 O O . LYS A 1 93 ? 9.245 7.696 -1.244 1.00 87.69 93 LYS A O 1
ATOM 795 N N . GLU A 1 94 ? 7.324 8.781 -1.735 1.00 83.19 94 GLU A N 1
ATOM 796 C CA . GLU A 1 94 ? 7.023 8.048 -2.963 1.00 83.19 94 GLU A CA 1
ATOM 797 C C . GLU A 1 94 ? 8.083 8.418 -4.017 1.00 83.19 94 GLU A C 1
ATOM 799 O O . GLU A 1 94 ? 8.484 9.584 -4.075 1.00 83.19 94 GLU A O 1
ATOM 804 N N . PRO A 1 95 ? 8.603 7.458 -4.800 1.00 73.44 95 PRO A N 1
ATOM 805 C CA . PRO A 1 95 ? 9.457 7.784 -5.929 1.00 73.44 95 PRO A CA 1
ATOM 806 C C . PRO A 1 95 ? 8.659 8.640 -6.913 1.00 73.44 95 PRO A C 1
ATOM 808 O O . PRO A 1 95 ? 7.484 8.367 -7.165 1.00 73.44 95 PRO A O 1
ATOM 811 N N . ASP A 1 96 ? 9.289 9.686 -7.446 1.00 66.19 96 ASP A N 1
ATOM 812 C CA . ASP A 1 96 ? 8.658 10.530 -8.453 1.00 66.19 96 ASP A CA 1
ATOM 813 C C . ASP A 1 96 ? 8.240 9.636 -9.623 1.00 66.19 96 ASP A C 1
ATOM 815 O O . ASP A 1 96 ? 9.084 8.988 -10.248 1.00 66.19 96 ASP A O 1
ATOM 819 N N . SER A 1 97 ? 6.936 9.560 -9.904 1.00 59.94 97 SER A N 1
ATOM 820 C CA . SER A 1 97 ? 6.440 8.848 -11.075 1.00 59.94 97 SER A CA 1
ATOM 821 C C . SER A 1 97 ? 6.910 9.619 -12.301 1.00 59.94 97 SER A C 1
ATOM 823 O O . SER A 1 97 ? 6.236 10.552 -12.733 1.00 59.94 97 SER A O 1
ATOM 825 N N . ASN A 1 98 ? 8.093 9.297 -12.821 1.00 57.56 98 ASN A N 1
ATOM 826 C CA . ASN A 1 98 ? 8.578 9.914 -14.040 1.00 57.56 98 ASN A CA 1
ATOM 827 C C . ASN A 1 98 ? 7.845 9.252 -15.222 1.00 57.56 98 ASN A C 1
ATOM 829 O O . ASN A 1 98 ? 8.109 8.083 -15.500 1.00 57.56 98 ASN A O 1
ATOM 833 N N . PRO A 1 99 ? 6.929 9.935 -15.932 1.00 54.59 99 PRO A N 1
ATOM 834 C CA . PRO A 1 99 ? 6.295 9.366 -17.122 1.00 54.59 99 PRO A CA 1
ATOM 835 C C . PRO A 1 99 ? 7.314 8.991 -18.215 1.00 54.59 99 PRO A C 1
ATOM 837 O O . PRO A 1 99 ? 7.046 8.085 -19.002 1.00 54.59 99 PRO A O 1
ATOM 840 N N . GLU A 1 100 ? 8.504 9.600 -18.224 1.00 59.41 100 GLU A N 1
ATOM 841 C CA . GLU A 1 100 ? 9.604 9.243 -19.131 1.00 59.41 100 GLU A CA 1
ATOM 842 C C . GLU A 1 100 ? 10.215 7.867 -18.806 1.00 59.41 100 GLU A C 1
ATOM 844 O O . GLU A 1 100 ? 10.690 7.187 -19.713 1.00 59.41 100 GLU A O 1
ATOM 849 N N . PHE A 1 101 ? 10.119 7.389 -17.553 1.00 62.34 101 PHE A N 1
ATOM 850 C CA . PHE A 1 101 ? 10.633 6.073 -17.139 1.00 62.34 101 PHE A CA 1
ATOM 851 C C . PHE A 1 101 ? 10.025 4.938 -17.966 1.00 62.34 101 PHE A C 1
ATOM 853 O O . PHE A 1 101 ? 10.738 4.053 -18.438 1.00 62.34 101 PHE A O 1
ATOM 860 N N . TRP A 1 102 ? 8.704 4.963 -18.169 1.00 62.66 102 TRP A N 1
ATOM 861 C CA . TRP A 1 102 ? 8.041 3.947 -18.983 1.00 62.66 102 TRP A CA 1
ATOM 862 C C . TRP A 1 102 ? 8.467 4.052 -20.446 1.00 62.66 102 TRP A C 1
ATOM 864 O O . TRP A 1 102 ? 8.711 3.021 -21.068 1.00 62.66 102 TRP A O 1
ATOM 874 N N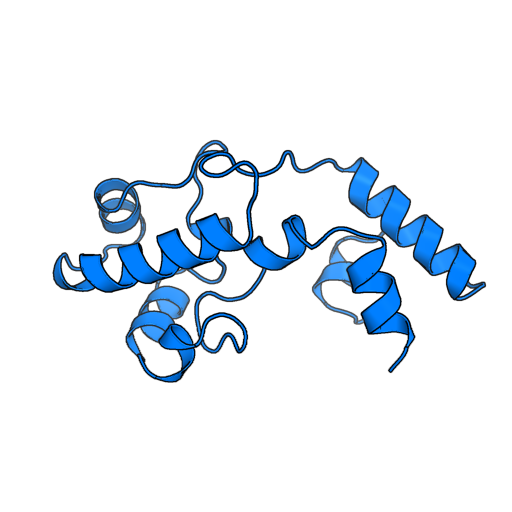 . GLY A 1 103 ? 8.656 5.269 -20.965 1.00 65.31 103 GLY A N 1
ATOM 875 C CA . GLY A 1 103 ? 9.230 5.491 -22.295 1.00 65.31 103 GLY A CA 1
ATOM 876 C C . GLY A 1 103 ? 10.578 4.785 -22.470 1.00 65.31 103 GLY A C 1
ATOM 877 O O . GLY A 1 103 ? 10.746 4.000 -23.404 1.00 65.31 103 GLY A O 1
ATOM 878 N N . ASP A 1 104 ? 11.498 4.970 -21.524 1.00 65.50 104 ASP A N 1
ATOM 879 C CA . ASP A 1 104 ? 12.832 4.356 -21.551 1.00 65.50 104 ASP A CA 1
ATOM 880 C C . ASP A 1 104 ? 12.797 2.826 -21.407 1.00 65.50 104 ASP A C 1
ATOM 882 O O . ASP A 1 104 ? 13.559 2.102 -22.065 1.00 65.50 104 ASP A O 1
ATOM 886 N N . VAL A 1 105 ? 11.889 2.306 -20.576 1.00 66.69 105 VAL A N 1
ATOM 887 C CA . VAL A 1 105 ? 11.672 0.860 -20.410 1.00 66.69 105 VAL A CA 1
ATOM 888 C C . VAL A 1 105 ? 11.170 0.236 -21.713 1.00 66.69 105 VAL A C 1
ATOM 890 O O . VAL A 1 105 ? 11.730 -0.769 -22.162 1.00 66.69 105 VAL A O 1
ATOM 893 N N . PHE A 1 106 ? 10.155 0.828 -22.349 1.00 68.75 106 PHE A N 1
ATOM 894 C CA . PHE A 1 106 ? 9.598 0.335 -23.613 1.00 68.75 106 PHE A CA 1
ATOM 895 C C . PHE A 1 106 ? 10.599 0.441 -24.768 1.00 68.75 106 PHE A C 1
ATOM 897 O O . PHE A 1 106 ? 10.713 -0.496 -25.562 1.00 68.75 106 PHE A O 1
ATOM 904 N N . LEU A 1 107 ? 11.385 1.520 -24.827 1.00 70.25 107 LEU A N 1
ATOM 905 C CA . LEU A 1 107 ? 12.480 1.669 -25.789 1.00 70.25 107 LEU A CA 1
ATOM 906 C C . LEU A 1 107 ? 13.535 0.577 -25.607 1.00 70.25 107 LEU A C 1
ATOM 908 O O . LEU A 1 107 ? 13.941 -0.075 -26.570 1.00 70.25 107 LEU A O 1
ATOM 912 N N . THR A 1 108 ? 13.951 0.318 -24.369 1.00 70.81 108 THR A N 1
ATOM 913 C CA . THR A 1 108 ? 14.973 -0.698 -24.109 1.00 70.81 108 THR A CA 1
ATOM 914 C C . THR A 1 108 ? 14.468 -2.108 -24.397 1.00 70.81 108 THR A C 1
ATOM 916 O O . THR A 1 108 ? 15.192 -2.914 -24.980 1.00 70.81 108 THR A O 1
ATOM 919 N N . LEU A 1 109 ? 13.222 -2.416 -24.033 1.00 62.06 109 LEU A N 1
ATOM 920 C CA . LEU A 1 109 ? 12.594 -3.690 -24.381 1.00 62.06 109 LEU A CA 1
ATOM 921 C C . LEU A 1 109 ? 12.474 -3.861 -25.892 1.00 62.06 109 LEU A C 1
ATOM 923 O O . LEU A 1 109 ? 12.789 -4.937 -26.394 1.00 62.06 109 LEU A O 1
ATOM 927 N N . SER A 1 110 ? 12.098 -2.800 -26.608 1.00 75.81 110 SER A N 1
ATOM 928 C CA . SER A 1 110 ? 12.017 -2.829 -28.067 1.00 75.81 110 SER A CA 1
ATOM 929 C C . SER A 1 110 ? 13.370 -3.143 -28.703 1.00 75.81 110 SER A C 1
ATOM 931 O O . SER A 1 110 ? 13.455 -3.962 -29.617 1.00 75.81 110 SER A O 1
ATOM 933 N N . ASN A 1 111 ? 14.444 -2.561 -28.160 1.00 73.06 111 ASN A N 1
ATOM 934 C CA . ASN A 1 111 ? 15.812 -2.802 -28.615 1.00 73.06 111 ASN A CA 1
ATOM 935 C C . ASN A 1 111 ? 16.290 -4.230 -28.313 1.00 73.06 111 ASN A C 1
ATOM 937 O O . ASN A 1 111 ? 16.934 -4.854 -29.151 1.00 73.06 111 ASN A O 1
ATOM 941 N N . ILE A 1 112 ? 15.971 -4.768 -27.132 1.00 67.69 112 ILE A N 1
ATOM 942 C CA . ILE A 1 112 ? 16.365 -6.132 -26.741 1.00 67.69 112 ILE A CA 1
ATOM 943 C C . ILE A 1 112 ? 15.596 -7.184 -27.545 1.00 67.69 112 ILE A C 1
ATOM 945 O O . ILE A 1 112 ? 16.166 -8.201 -27.938 1.00 67.69 112 ILE A O 1
ATOM 949 N N . LEU A 1 113 ? 14.300 -6.962 -27.762 1.00 72.25 113 LEU A N 1
ATOM 950 C CA . LEU A 1 113 ? 13.418 -7.898 -28.460 1.00 72.25 113 LEU A CA 1
ATOM 951 C C . LEU A 1 113 ? 13.449 -7.713 -29.982 1.00 72.25 113 LEU A C 1
ATOM 953 O O . LEU A 1 113 ? 12.871 -8.524 -30.699 1.00 72.25 113 LEU A O 1
ATOM 957 N N . ASN A 1 114 ? 14.133 -6.670 -30.466 1.00 77.94 114 ASN A N 1
ATOM 958 C CA . ASN A 1 114 ? 14.164 -6.251 -31.865 1.00 77.94 114 ASN A CA 1
ATOM 959 C C . ASN A 1 114 ? 12.753 -6.134 -32.475 1.00 77.94 114 ASN A C 1
ATOM 961 O O . ASN A 1 114 ? 12.507 -6.506 -33.622 1.00 77.94 114 ASN A O 1
ATOM 965 N N . GLN A 1 115 ? 11.809 -5.653 -31.668 1.00 75.44 115 GLN A N 1
ATOM 966 C CA . GLN A 1 115 ? 10.400 -5.514 -32.013 1.00 75.44 115 GLN A CA 1
ATOM 967 C C . GLN A 1 115 ? 9.892 -4.205 -31.421 1.00 75.44 115 GLN A C 1
ATOM 969 O O . GLN A 1 115 ? 10.137 -3.928 -30.253 1.00 75.44 115 GLN A O 1
ATOM 974 N N . LYS A 1 116 ? 9.185 -3.392 -32.209 1.00 72.75 116 LYS A N 1
ATOM 975 C CA . LYS A 1 116 ? 8.608 -2.141 -31.709 1.00 72.75 116 LYS A CA 1
ATOM 976 C C . LYS A 1 116 ? 7.478 -2.462 -30.731 1.00 72.75 116 LYS A C 1
ATOM 978 O O . LYS A 1 116 ? 6.465 -3.028 -31.134 1.00 72.75 116 LYS A O 1
ATOM 983 N N . LEU A 1 117 ? 7.669 -2.107 -29.466 1.00 64.12 117 LEU A N 1
ATOM 984 C CA . LEU A 1 117 ? 6.627 -2.123 -28.449 1.00 64.12 117 LEU A CA 1
ATOM 985 C C . LEU A 1 117 ? 6.157 -0.688 -28.250 1.00 64.12 117 LEU A C 1
ATOM 987 O O . LEU A 1 117 ? 6.941 0.171 -27.843 1.00 64.12 117 LEU A O 1
ATOM 991 N N . ASP A 1 118 ? 4.894 -0.422 -28.565 1.00 61.75 118 ASP A N 1
ATOM 992 C CA . ASP A 1 118 ? 4.322 0.889 -28.292 1.00 61.75 118 ASP A CA 1
ATOM 993 C C . ASP A 1 118 ? 4.115 1.051 -26.774 1.00 61.75 118 ASP A C 1
ATOM 995 O O . ASP A 1 118 ? 3.662 0.108 -26.113 1.00 61.75 118 ASP A O 1
ATOM 999 N N . PRO A 1 119 ? 4.480 2.212 -26.198 1.00 58.06 119 PRO A N 1
ATOM 1000 C CA . PRO A 1 119 ? 4.317 2.473 -24.778 1.00 58.06 119 PRO A CA 1
ATOM 1001 C C . PRO A 1 119 ? 2.835 2.681 -24.466 1.00 58.06 119 PRO A C 1
ATOM 1003 O O . PRO A 1 119 ? 2.341 3.804 -24.436 1.00 58.06 119 PRO A O 1
ATOM 1006 N N . ASP A 1 120 ? 2.119 1.583 -24.244 1.00 61.69 120 ASP A N 1
ATOM 1007 C CA . ASP A 1 120 ? 0.764 1.603 -23.711 1.00 61.69 120 ASP A CA 1
ATOM 1008 C C . ASP A 1 120 ? 0.797 1.175 -22.228 1.00 61.69 120 ASP A C 1
ATOM 1010 O O . ASP A 1 120 ? 1.132 0.023 -21.912 1.00 61.69 120 ASP A O 1
ATOM 1014 N N . PRO A 1 121 ? 0.453 2.082 -21.294 1.00 48.38 121 PRO A N 1
ATOM 1015 C CA . PRO A 1 121 ? 0.369 1.777 -19.869 1.00 48.38 121 PRO A CA 1
ATOM 1016 C C . PRO A 1 121 ? -0.557 0.594 -19.544 1.00 48.38 121 PRO A C 1
ATOM 1018 O O . PRO A 1 121 ? -0.290 -0.142 -18.595 1.00 48.38 121 PRO A O 1
ATOM 1021 N N . LEU A 1 122 ? -1.622 0.370 -20.322 1.00 43.75 122 LEU A N 1
ATOM 1022 C CA . LEU A 1 122 ? -2.549 -0.748 -20.132 1.00 43.75 122 LEU A CA 1
ATOM 1023 C C . LEU A 1 122 ? -1.930 -2.076 -20.579 1.00 43.75 122 LEU A C 1
ATOM 1025 O O . LEU A 1 122 ? -2.091 -3.082 -19.888 1.00 43.75 122 LEU A O 1
ATOM 1029 N N . VAL A 1 123 ? -1.142 -2.073 -21.656 1.00 52.19 123 VAL A N 1
ATOM 1030 C CA . VAL A 1 123 ? -0.389 -3.256 -22.111 1.00 52.19 123 VAL A CA 1
ATOM 1031 C C . VAL A 1 123 ? 0.685 -3.641 -21.086 1.00 52.19 123 VAL A C 1
ATOM 1033 O O . VAL A 1 123 ? 0.872 -4.828 -20.812 1.00 52.19 123 VAL A O 1
ATOM 1036 N N . ALA A 1 124 ? 1.333 -2.659 -20.444 1.00 49.41 124 ALA A N 1
ATOM 1037 C CA . ALA A 1 124 ? 2.273 -2.901 -19.342 1.00 49.41 124 ALA A CA 1
ATOM 1038 C C . ALA A 1 124 ? 1.600 -3.482 -18.088 1.00 49.41 124 ALA A C 1
ATOM 1040 O O . ALA A 1 124 ? 2.187 -4.328 -17.412 1.00 49.41 124 ALA A O 1
ATOM 104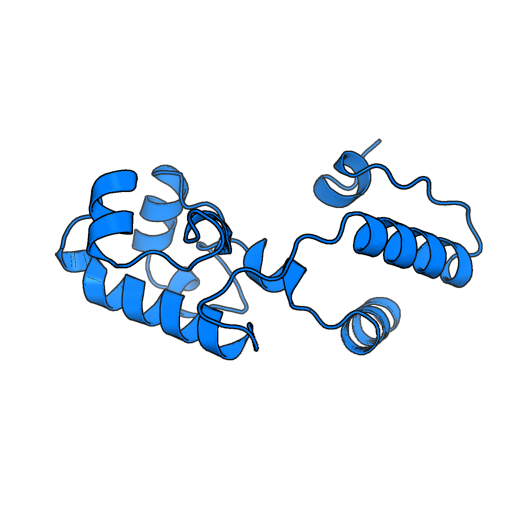1 N N . MET A 1 125 ? 0.390 -3.014 -17.762 1.00 42.44 125 MET A N 1
ATOM 1042 C CA . MET A 1 125 ? -0.322 -3.425 -16.549 1.00 42.44 125 MET A CA 1
ATOM 1043 C C . MET A 1 125 ? -1.020 -4.781 -16.689 1.00 42.44 125 MET A C 1
ATOM 1045 O O . MET A 1 125 ? -1.056 -5.542 -15.723 1.00 42.44 125 MET A O 1
ATOM 1049 N N . PHE A 1 126 ? -1.565 -5.093 -17.867 1.00 45.69 126 PHE A N 1
ATOM 1050 C CA . PHE A 1 126 ? -2.453 -6.246 -18.052 1.00 45.69 126 PHE A CA 1
ATOM 1051 C C . PHE A 1 126 ? -1.936 -7.298 -19.033 1.00 45.69 126 PHE A C 1
ATOM 1053 O O . PHE A 1 126 ? -2.540 -8.366 -19.128 1.00 45.69 126 PHE A O 1
ATOM 1060 N N . GLY A 1 127 ? -0.825 -7.045 -19.736 1.00 36.16 127 GLY A N 1
ATOM 1061 C CA . GLY A 1 127 ? -0.143 -8.041 -20.570 1.00 36.16 127 GLY A CA 1
ATOM 1062 C C . GLY A 1 127 ? -1.038 -8.731 -21.606 1.00 36.16 127 GLY A C 1
ATOM 1063 O O . GLY A 1 127 ? -0.785 -9.884 -21.949 1.00 36.16 127 GLY A O 1
ATOM 1064 N N . THR A 1 128 ? -2.101 -8.070 -22.063 1.00 39.22 128 THR A N 1
ATOM 1065 C CA . THR A 1 128 ? -3.076 -8.612 -23.017 1.00 39.22 128 THR A CA 1
ATOM 1066 C C . THR A 1 128 ? -3.454 -7.547 -24.045 1.00 39.22 128 THR A C 1
ATOM 1068 O O . THR A 1 128 ? -3.460 -6.356 -23.735 1.00 39.22 128 THR A O 1
ATOM 1071 N N . THR A 1 129 ? -3.696 -8.003 -25.276 1.00 43.72 129 THR A N 1
ATOM 1072 C CA . THR A 1 129 ? -4.265 -7.248 -26.406 1.00 43.72 129 THR A CA 1
ATOM 1073 C C . THR A 1 129 ? -5.755 -7.502 -26.504 1.00 43.72 129 THR A C 1
ATOM 1075 O O . THR A 1 129 ? -6.119 -8.691 -26.331 1.00 43.72 129 THR A O 1
#

Secondary structure (DSSP, 8-state):
--HHHHHHHHS-SHHHHHSSBSSS-TTSTHHHH-THHHHHHHTT--BGGGGEETTEEPPHHHHHHHHT--GGGHHHHHHHHHHHHHH-TTTTBPPP--HHHHHHHHHHHHHHHTS-----HHHHHH---

Radius of gyration: 16.5 Å; chains: 1; bounding box: 31×30×48 Å

Organism: Dissostichus mawsoni (NCBI:txid36200)

Foldseek 3Di:
DVVVVVCCVPQQQLVVQQAAFQAPGPLLVVNVVDCVSVVCCVLVSGGNVSQDDPQFGDDPVRSCVNSVDDPVCNVVVVSSLVSNVVSHVPPRGHPPPDVCSLVVVQVVVCVVVVHRDDSDPCCVVPVDD

pLDDT: mean 78.22, std 18.12, range [36.16, 97.62]

Sequence (129 aa):
MKVWVQFRRSFGYKDFALLSPVASNHLFVPSRHDSTFQDWHRKGISQFKDMFTNGNFMSFDQLSEKYNLPKTHLFRYLQARHYVRSVLPCFPKEPDSNPEFWGDVFLTLSNILNQKLDPDPLVAMFGTT